Protein AF-A0A9I9CCS8-F1 (afdb_monomer)

Structure (mmCIF, N/CA/C/O backbone):
data_AF-A0A9I9CCS8-F1
#
_entry.id   AF-A0A9I9CCS8-F1
#
loop_
_atom_site.group_PDB
_atom_site.id
_atom_site.type_symbol
_atom_site.label_atom_id
_atom_site.label_alt_id
_atom_site.label_comp_id
_atom_site.label_asym_id
_atom_site.label_entity_id
_atom_site.label_seq_id
_atom_site.pdbx_PDB_ins_code
_atom_site.Cartn_x
_atom_site.Cartn_y
_atom_site.Cartn_z
_atom_site.occupancy
_atom_site.B_iso_or_equiv
_atom_site.auth_seq_id
_atom_site.auth_comp_id
_atom_site.auth_asym_id
_atom_site.auth_atom_id
_atom_site.pdbx_PDB_model_num
ATOM 1 N N . LEU A 1 1 ? -15.156 9.583 -78.814 1.00 42.66 1 LEU A N 1
ATOM 2 C CA . LEU A 1 1 ? -15.043 10.100 -80.196 1.00 42.66 1 LEU A CA 1
ATOM 3 C C . LEU A 1 1 ? -13.636 10.651 -80.389 1.00 42.66 1 LEU A C 1
ATOM 5 O O . LEU A 1 1 ? -13.349 11.692 -79.821 1.00 42.66 1 LEU A O 1
ATOM 9 N N . LEU A 1 2 ? -12.830 9.921 -81.175 1.00 45.78 2 LEU A N 1
ATOM 10 C CA . LEU A 1 2 ? -11.559 10.323 -81.812 1.00 45.78 2 LEU A CA 1
ATOM 11 C C . LEU A 1 2 ? -10.388 10.588 -80.841 1.00 45.78 2 LEU A C 1
ATOM 13 O O . LEU A 1 2 ? -10.307 11.652 -80.249 1.00 45.78 2 LEU A O 1
ATOM 17 N N . ASP A 1 3 ? -9.520 9.623 -80.513 1.00 44.22 3 ASP A N 1
ATOM 18 C CA . ASP A 1 3 ? -8.513 8.947 -81.365 1.00 44.22 3 ASP A CA 1
ATOM 19 C C . ASP A 1 3 ? -7.627 9.933 -82.140 1.00 44.22 3 ASP A C 1
ATOM 21 O O . ASP A 1 3 ? -8.169 10.594 -83.022 1.00 44.22 3 ASP A O 1
ATOM 25 N N . LYS A 1 4 ? -6.314 9.999 -81.814 1.00 51.91 4 LYS A N 1
ATOM 26 C CA . LYS A 1 4 ? -5.156 10.014 -82.750 1.00 51.91 4 LYS A CA 1
ATOM 27 C C . LYS A 1 4 ? -3.805 9.727 -82.043 1.00 51.91 4 LYS A C 1
ATOM 29 O O . LYS A 1 4 ? -3.133 10.644 -81.591 1.00 51.91 4 LYS A O 1
ATOM 34 N N . LYS A 1 5 ? -3.415 8.444 -82.073 1.00 57.31 5 LYS A N 1
ATOM 35 C CA . LYS A 1 5 ? -2.122 7.859 -82.530 1.00 57.31 5 LYS A CA 1
ATOM 36 C C . LYS A 1 5 ? -0.756 8.332 -81.947 1.00 57.31 5 LYS A C 1
ATOM 38 O O . LYS A 1 5 ? -0.427 9.511 -82.051 1.00 57.31 5 LYS A O 1
ATOM 43 N N . PRO A 1 6 ? 0.132 7.402 -81.519 1.00 50.53 6 PRO A N 1
ATOM 44 C CA . PRO A 1 6 ? 1.540 7.697 -81.239 1.00 50.53 6 PRO A CA 1
ATOM 45 C C . PRO A 1 6 ? 2.346 7.820 -82.548 1.00 50.53 6 PRO A C 1
ATOM 47 O O . PRO A 1 6 ? 2.216 6.994 -83.455 1.00 50.53 6 PRO A O 1
ATOM 50 N N . LYS A 1 7 ? 3.167 8.870 -82.660 1.00 56.44 7 LYS A N 1
ATOM 51 C CA . LYS A 1 7 ? 4.198 9.0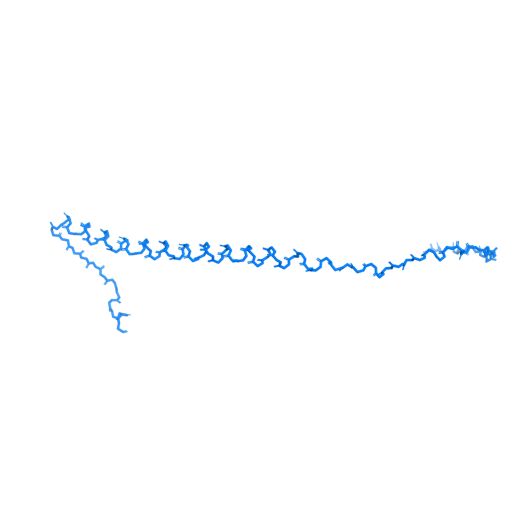18 -83.704 1.00 56.44 7 LYS A CA 1
ATOM 52 C C . LYS A 1 7 ? 5.453 8.314 -83.181 1.00 56.44 7 LYS A C 1
ATOM 54 O O . LYS A 1 7 ? 5.887 8.626 -82.084 1.00 56.44 7 LYS A O 1
ATOM 59 N N . GLY A 1 8 ? 5.882 7.232 -83.828 1.00 43.84 8 GLY A N 1
ATOM 60 C CA . GLY A 1 8 ? 7.000 7.292 -84.778 1.00 43.84 8 GLY A C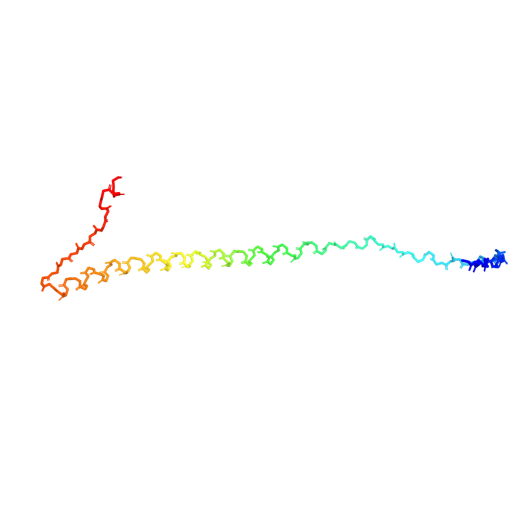A 1
ATOM 61 C C . GLY A 1 8 ? 8.305 7.223 -83.989 1.00 43.84 8 GLY A C 1
ATOM 62 O O . GLY A 1 8 ? 8.705 8.218 -83.410 1.00 43.84 8 GLY A O 1
ATOM 63 N N . PHE A 1 9 ? 8.795 6.013 -83.716 1.00 43.62 9 PHE A N 1
ATOM 64 C CA . PHE A 1 9 ? 9.957 5.440 -84.411 1.00 43.62 9 PHE A CA 1
ATOM 65 C C . PHE A 1 9 ? 11.166 6.370 -84.331 1.00 43.62 9 PHE A C 1
ATOM 67 O O . PHE A 1 9 ? 11.175 7.400 -84.995 1.00 43.62 9 PHE A O 1
ATOM 74 N N . LEU A 1 10 ? 12.151 5.985 -83.524 1.00 45.78 10 LEU A N 1
ATOM 75 C CA . LEU A 1 10 ? 13.510 5.680 -83.964 1.00 45.78 10 LEU A CA 1
ATOM 76 C C . LEU A 1 10 ? 14.229 5.068 -82.756 1.00 45.78 10 LEU A C 1
ATOM 78 O O . LEU A 1 10 ? 14.470 5.733 -81.755 1.00 45.78 10 LEU A O 1
ATOM 82 N N . ILE A 1 11 ? 14.463 3.761 -82.845 1.00 52.12 11 ILE A N 1
ATOM 83 C CA . ILE A 1 11 ? 15.597 3.129 -82.177 1.00 52.12 11 ILE A CA 1
ATOM 84 C C . ILE A 1 11 ? 16.803 3.747 -82.883 1.00 52.12 11 ILE A C 1
ATOM 86 O O . ILE A 1 11 ? 16.922 3.588 -84.099 1.00 52.12 11 ILE A O 1
ATOM 90 N N . ASP A 1 12 ? 17.586 4.533 -82.156 1.00 47.59 12 ASP A N 1
ATOM 91 C CA . ASP A 1 12 ? 18.905 4.974 -82.586 1.00 47.59 12 ASP A CA 1
ATOM 92 C C . ASP A 1 12 ? 19.865 4.645 -81.452 1.00 47.59 12 ASP A C 1
ATOM 94 O O . ASP A 1 12 ? 19.626 4.987 -80.289 1.00 47.59 12 ASP A O 1
ATOM 98 N N . ASP A 1 13 ? 20.863 3.866 -81.830 1.00 56.12 13 ASP A N 1
ATOM 99 C CA . ASP A 1 13 ? 21.864 3.258 -80.986 1.00 56.12 13 ASP A CA 1
ATOM 100 C C . ASP A 1 13 ? 22.693 4.346 -80.300 1.00 56.12 13 ASP A C 1
ATOM 102 O O . ASP A 1 13 ? 23.259 5.231 -80.941 1.00 56.12 13 ASP A O 1
ATOM 106 N N . SER A 1 14 ? 22.798 4.263 -78.981 1.00 51.59 14 SER A N 1
ATOM 107 C CA . SER A 1 14 ? 23.890 4.898 -78.255 1.00 51.59 14 SER A CA 1
ATOM 108 C C . SER A 1 14 ? 24.303 3.940 -77.158 1.00 51.59 14 SER A C 1
ATOM 110 O O . SER A 1 14 ? 23.802 3.987 -76.036 1.00 51.59 14 SER A O 1
ATOM 112 N N . ASP A 1 15 ? 25.192 3.035 -77.552 1.00 55.81 15 ASP A N 1
ATOM 113 C CA . ASP A 1 15 ? 26.130 2.357 -76.673 1.00 55.81 15 ASP A CA 1
ATOM 114 C C . ASP A 1 15 ? 26.811 3.391 -75.763 1.00 55.81 15 ASP A C 1
ATOM 116 O O . ASP A 1 15 ? 27.675 4.131 -76.224 1.00 55.81 15 ASP A O 1
ATOM 120 N N . ASP A 1 16 ? 26.375 3.487 -74.508 1.00 59.66 16 ASP A N 1
ATOM 121 C CA . ASP A 1 16 ? 27.238 3.744 -73.347 1.00 59.66 16 ASP A CA 1
ATOM 122 C C . ASP A 1 16 ? 26.387 3.637 -72.072 1.00 59.66 16 ASP A C 1
ATOM 124 O O . ASP A 1 16 ? 25.819 4.607 -71.572 1.00 59.66 16 ASP A O 1
ATOM 128 N N . ILE A 1 17 ? 26.237 2.414 -71.567 1.00 52.28 17 ILE A N 1
ATOM 129 C CA . ILE A 1 17 ? 25.994 2.201 -70.136 1.00 52.28 17 ILE A CA 1
ATOM 130 C C . ILE A 1 17 ? 27.241 1.485 -69.622 1.00 52.28 17 ILE A C 1
ATOM 132 O O . ILE A 1 17 ? 27.209 0.302 -69.291 1.00 52.28 17 ILE A O 1
ATOM 136 N N . ASP A 1 18 ? 28.365 2.199 -69.656 1.00 58.19 18 ASP A N 1
ATOM 137 C CA . ASP A 1 18 ? 29.465 1.968 -68.727 1.00 58.19 18 ASP A CA 1
ATOM 138 C C . ASP A 1 18 ? 29.185 2.817 -67.488 1.00 58.19 18 ASP A C 1
ATOM 140 O O . ASP A 1 18 ? 29.593 3.965 -67.379 1.00 58.19 18 ASP A O 1
ATOM 144 N N . ASP A 1 19 ? 28.340 2.268 -66.632 1.00 55.97 19 ASP A N 1
ATOM 145 C CA . ASP A 1 19 ? 28.428 2.463 -65.192 1.00 55.97 19 ASP A CA 1
ATOM 146 C C . ASP A 1 19 ? 27.745 1.228 -64.611 1.00 55.97 19 ASP A C 1
ATOM 148 O O . ASP A 1 19 ? 26.628 1.252 -64.088 1.00 55.97 19 ASP A O 1
ATOM 152 N N . SER A 1 20 ? 28.434 0.087 -64.728 1.00 56.53 20 SER A N 1
ATOM 153 C CA . SER A 1 20 ? 28.342 -0.911 -63.669 1.00 56.53 20 SER A CA 1
ATOM 154 C C . SER A 1 20 ? 29.038 -0.327 -62.437 1.00 56.53 20 SER A C 1
ATOM 156 O O . SER A 1 20 ? 30.081 -0.818 -62.007 1.00 56.53 20 SER A O 1
ATOM 158 N N . ASP A 1 21 ? 28.477 0.754 -61.901 1.00 55.09 21 ASP A N 1
ATOM 159 C CA . ASP A 1 21 ? 28.696 1.137 -60.522 1.00 55.09 21 ASP A CA 1
ATOM 160 C C . ASP A 1 21 ? 28.045 0.022 -59.717 1.00 55.09 21 ASP A C 1
ATOM 162 O O . ASP A 1 21 ? 26.828 -0.047 -59.552 1.00 55.09 21 ASP A O 1
ATOM 166 N N . ASP A 1 22 ? 28.888 -0.963 -59.425 1.00 60.53 22 ASP A N 1
ATOM 167 C CA . ASP A 1 22 ? 29.014 -1.705 -58.183 1.00 60.53 22 ASP A CA 1
ATOM 168 C C . ASP A 1 22 ? 28.037 -1.228 -57.097 1.00 60.53 22 ASP A C 1
ATOM 170 O O . ASP A 1 22 ? 28.414 -0.606 -56.105 1.00 60.53 22 ASP A O 1
ATOM 174 N N . ILE A 1 23 ? 26.743 -1.509 -57.277 1.00 58.12 23 ILE A N 1
ATOM 175 C CA . ILE A 1 23 ? 25.814 -1.532 -56.158 1.00 58.12 23 ILE A CA 1
ATOM 176 C C . ILE A 1 23 ? 26.101 -2.850 -55.451 1.00 58.12 23 ILE A C 1
ATOM 178 O O . ILE A 1 23 ? 25.392 -3.847 -55.608 1.00 58.12 23 ILE A O 1
ATOM 182 N N . ASP A 1 24 ? 27.190 -2.836 -54.689 1.00 61.00 24 ASP A N 1
ATOM 183 C CA . ASP A 1 24 ? 27.400 -3.722 -53.562 1.00 61.00 24 ASP A CA 1
ATOM 184 C C . ASP A 1 24 ? 26.326 -3.397 -52.508 1.00 61.00 24 ASP A C 1
ATOM 186 O O . ASP A 1 24 ? 26.573 -2.758 -51.489 1.00 61.00 24 ASP A O 1
ATOM 190 N N . ASP A 1 25 ? 25.086 -3.817 -52.783 1.00 59.50 25 ASP A N 1
ATOM 191 C CA . ASP A 1 25 ? 23.980 -3.834 -51.815 1.00 59.50 25 ASP A CA 1
ATOM 192 C C . ASP A 1 25 ? 24.124 -5.017 -50.840 1.00 59.50 25 ASP A C 1
ATOM 194 O O . ASP A 1 25 ? 23.151 -5.488 -50.256 1.00 59.50 25 ASP A O 1
ATOM 198 N N . SER A 1 26 ? 25.339 -5.561 -50.693 1.00 60.19 26 SER A N 1
ATOM 199 C CA . SER A 1 26 ? 25.673 -6.509 -49.631 1.00 60.19 26 SER A CA 1
ATOM 200 C C . SER A 1 26 ? 26.348 -5.830 -48.442 1.00 60.19 26 SER A C 1
ATOM 202 O O . SER A 1 26 ? 26.954 -6.492 -47.600 1.00 60.19 26 SER A O 1
ATOM 204 N N . GLY A 1 27 ? 26.174 -4.508 -48.330 1.00 54.69 27 GLY A N 1
ATOM 205 C CA . GLY A 1 27 ? 26.319 -3.782 -47.079 1.00 54.69 27 GLY A CA 1
ATOM 206 C C . GLY A 1 27 ? 25.277 -4.267 -46.082 1.00 54.69 27 GLY A C 1
ATOM 207 O O . GLY A 1 27 ? 24.225 -3.658 -45.946 1.00 54.69 27 GLY A O 1
ATOM 208 N N . ASP A 1 28 ? 25.594 -5.398 -45.461 1.00 61.53 28 ASP A N 1
ATOM 209 C CA . ASP A 1 28 ? 25.155 -5.921 -44.175 1.00 61.53 28 ASP A CA 1
ATOM 210 C C . ASP A 1 28 ? 24.470 -4.835 -43.329 1.00 61.53 28 ASP A C 1
ATOM 212 O O . ASP A 1 28 ? 25.095 -4.162 -42.508 1.00 61.53 28 ASP A O 1
ATOM 216 N N . ILE A 1 29 ? 23.170 -4.618 -43.564 1.00 59.75 29 ILE A N 1
ATOM 217 C CA . ILE A 1 29 ? 22.309 -3.897 -42.628 1.00 59.75 29 ILE A CA 1
ATOM 218 C C . ILE A 1 29 ? 22.043 -4.889 -41.501 1.00 59.75 29 ILE A C 1
ATOM 220 O O . ILE A 1 29 ? 20.938 -5.404 -41.335 1.00 59.75 29 ILE A O 1
ATOM 224 N N . ASP A 1 30 ? 23.091 -5.181 -40.740 1.00 59.94 30 ASP A N 1
ATOM 225 C CA . ASP A 1 30 ? 22.985 -5.758 -39.413 1.00 59.94 30 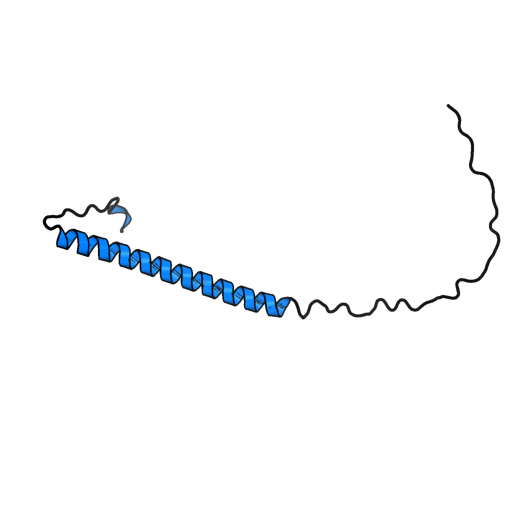ASP A CA 1
ATOM 226 C C . ASP A 1 30 ? 22.737 -4.633 -38.399 1.00 59.94 30 ASP A C 1
ATOM 228 O O . ASP A 1 30 ? 23.436 -4.461 -37.407 1.00 59.94 30 ASP A O 1
ATOM 232 N N . ASP A 1 31 ? 21.703 -3.830 -38.662 1.00 58.97 31 ASP A N 1
ATOM 233 C CA . ASP A 1 31 ? 21.135 -2.905 -37.674 1.00 58.97 31 ASP A CA 1
ATOM 234 C C . ASP A 1 31 ? 20.172 -3.653 -36.724 1.00 58.97 31 ASP A C 1
ATOM 236 O O . ASP A 1 31 ? 19.358 -3.040 -36.029 1.00 58.97 31 ASP A O 1
ATOM 240 N N . SER A 1 32 ? 20.223 -4.993 -36.706 1.00 58.12 32 SER A N 1
ATOM 241 C CA . SER A 1 32 ? 19.361 -5.829 -35.867 1.00 58.12 32 SER A CA 1
ATOM 242 C C . SER A 1 32 ? 19.924 -6.066 -34.462 1.00 58.12 32 SER A C 1
ATOM 244 O O . SER A 1 32 ? 19.150 -6.295 -33.536 1.00 58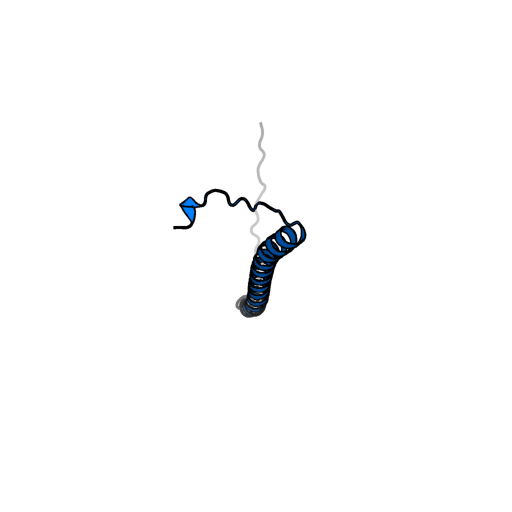.12 32 SER A O 1
ATOM 246 N N . ASP A 1 33 ? 21.236 -5.898 -34.271 1.00 55.12 33 ASP A N 1
ATOM 247 C CA . ASP A 1 33 ? 21.931 -6.253 -33.025 1.00 55.12 33 ASP A CA 1
ATOM 248 C C . ASP A 1 33 ? 21.932 -5.156 -31.933 1.00 55.12 33 ASP A C 1
ATOM 250 O O . ASP A 1 33 ? 22.267 -5.438 -30.779 1.00 55.12 33 ASP A O 1
ATOM 254 N N . ASP A 1 34 ? 21.530 -3.912 -32.235 1.00 58.44 34 ASP A N 1
ATOM 255 C CA . ASP A 1 34 ? 21.501 -2.811 -31.244 1.00 58.44 34 ASP A CA 1
ATOM 256 C C . ASP A 1 34 ? 20.088 -2.478 -30.717 1.00 58.44 34 ASP A C 1
ATOM 258 O O . ASP A 1 34 ? 19.953 -1.703 -29.769 1.00 58.44 34 ASP A O 1
ATOM 262 N N . ILE A 1 35 ? 19.028 -3.083 -31.272 1.00 59.41 35 ILE A N 1
ATOM 263 C CA . ILE A 1 35 ? 17.635 -2.841 -30.838 1.00 59.41 35 ILE A CA 1
ATOM 264 C C . ILE A 1 35 ? 17.235 -3.764 -29.671 1.00 59.41 35 ILE A C 1
ATOM 266 O O . ILE A 1 35 ? 16.487 -3.350 -28.782 1.00 59.41 35 ILE A O 1
ATOM 270 N N . ASP A 1 36 ? 17.763 -4.989 -29.622 1.00 59.47 36 ASP A N 1
ATOM 271 C CA . ASP A 1 36 ? 17.365 -5.987 -28.618 1.00 59.47 36 ASP A CA 1
ATOM 272 C C . ASP A 1 36 ? 17.895 -5.665 -27.204 1.00 59.47 36 ASP A C 1
ATOM 274 O O . ASP A 1 36 ? 17.223 -5.923 -26.204 1.00 59.47 36 ASP A O 1
ATOM 278 N N . ARG A 1 37 ? 19.063 -5.016 -27.091 1.00 60.28 37 ARG A N 1
ATOM 279 C CA . ARG A 1 37 ? 19.707 -4.737 -25.791 1.00 60.28 37 ARG A CA 1
ATOM 280 C C . ARG A 1 37 ? 19.012 -3.642 -24.970 1.00 60.28 37 ARG A C 1
ATOM 282 O O . ARG A 1 37 ? 18.949 -3.740 -23.739 1.00 60.28 37 ARG A O 1
ATOM 289 N N . ASP A 1 38 ? 18.496 -2.608 -25.630 1.00 64.31 38 ASP A N 1
ATOM 290 C CA . ASP A 1 38 ? 17.749 -1.539 -24.956 1.00 64.31 38 ASP A CA 1
ATOM 291 C C . ASP A 1 38 ? 16.328 -1.996 -24.611 1.00 64.31 38 ASP A C 1
ATOM 293 O O . ASP A 1 38 ? 15.829 -1.685 -23.527 1.00 64.31 38 ASP A O 1
ATOM 297 N N . LEU A 1 39 ? 15.710 -2.823 -25.464 1.00 71.38 39 LEU A N 1
ATOM 298 C CA . LEU A 1 39 ? 14.377 -3.368 -25.215 1.00 71.38 39 LEU A CA 1
ATOM 299 C C . LEU A 1 39 ? 14.345 -4.285 -23.983 1.00 71.38 39 LEU A C 1
ATOM 301 O O . LEU A 1 39 ? 13.432 -4.166 -23.163 1.00 71.38 39 LEU A O 1
ATOM 305 N N . ASP A 1 40 ? 15.347 -5.152 -23.814 1.00 77.88 40 ASP A N 1
ATOM 306 C CA . ASP A 1 40 ? 15.46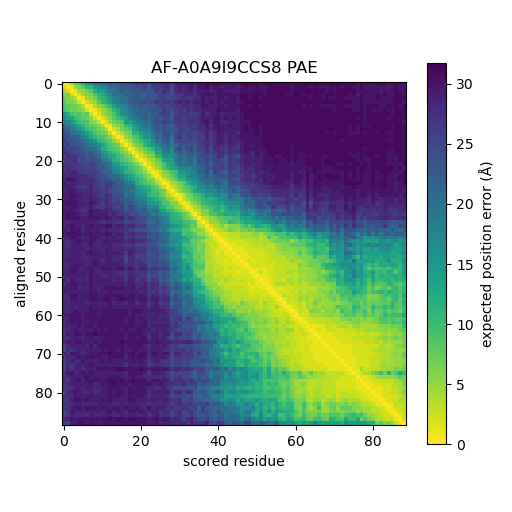6 -6.014 -22.632 1.00 77.88 40 ASP A CA 1
ATOM 307 C C . ASP A 1 40 ? 15.602 -5.188 -21.340 1.00 77.88 40 ASP A C 1
ATOM 309 O O . ASP A 1 40 ? 14.936 -5.463 -20.339 1.00 77.88 40 ASP A O 1
ATOM 313 N N . THR A 1 41 ? 16.391 -4.111 -21.373 1.00 78.38 41 THR A N 1
ATOM 314 C CA . THR A 1 41 ? 16.610 -3.229 -20.214 1.00 78.38 41 THR A CA 1
ATOM 315 C C . THR A 1 41 ? 15.358 -2.409 -19.867 1.00 78.38 41 THR A C 1
ATOM 317 O O . THR A 1 41 ? 14.989 -2.278 -18.694 1.00 78.38 41 THR A O 1
ATOM 320 N N . GLU A 1 42 ? 14.660 -1.870 -20.871 1.00 83.69 42 GLU A N 1
ATOM 321 C CA . GLU A 1 42 ? 13.379 -1.177 -20.684 1.00 83.69 42 GLU A CA 1
ATOM 322 C C . GLU A 1 42 ? 12.299 -2.119 -20.132 1.00 83.69 42 GLU A C 1
ATOM 324 O O . GLU A 1 42 ? 11.517 -1.737 -19.251 1.00 83.69 42 GLU A O 1
ATOM 329 N N . LEU A 1 43 ? 12.280 -3.369 -20.601 1.00 84.81 43 LEU A N 1
ATOM 330 C CA . LEU A 1 43 ? 11.354 -4.397 -20.142 1.00 84.81 43 LEU A CA 1
ATOM 331 C C . LEU A 1 43 ? 11.638 -4.826 -18.694 1.00 84.81 43 LEU A C 1
ATOM 333 O O . LEU A 1 43 ? 10.695 -5.013 -17.913 1.00 84.81 43 LEU A O 1
ATOM 337 N N . GLU A 1 44 ? 12.908 -4.932 -18.299 1.00 85.81 44 GLU A N 1
ATOM 338 C CA . GLU A 1 44 ? 13.314 -5.167 -16.910 1.00 85.81 44 GLU A CA 1
ATOM 339 C C . GLU A 1 44 ? 12.864 -4.025 -15.987 1.00 85.81 44 GLU A C 1
ATOM 341 O O . GLU A 1 44 ? 12.265 -4.275 -14.933 1.00 85.81 44 GLU A O 1
ATOM 346 N N . LEU A 1 45 ? 13.064 -2.768 -16.399 1.00 86.19 45 LEU A N 1
ATOM 347 C CA . LEU A 1 45 ? 12.624 -1.592 -15.642 1.00 86.19 45 LEU A CA 1
ATOM 348 C C . LEU A 1 45 ? 11.099 -1.579 -15.489 1.00 86.19 45 LEU A C 1
ATOM 350 O O . LEU A 1 45 ? 10.584 -1.421 -14.377 1.00 86.19 45 LEU A O 1
ATOM 354 N N . LEU A 1 46 ? 10.361 -1.806 -16.579 1.00 87.94 46 LEU A N 1
ATOM 355 C CA . LEU A 1 46 ? 8.901 -1.884 -16.555 1.00 87.94 46 LEU A CA 1
ATOM 356 C C . LEU A 1 46 ? 8.414 -3.017 -15.642 1.00 87.94 46 LEU A C 1
ATOM 358 O O . LEU A 1 46 ? 7.448 -2.849 -14.893 1.00 87.94 46 LEU A O 1
ATOM 362 N N . THR A 1 47 ? 9.100 -4.160 -15.651 1.00 90.12 47 THR A N 1
ATOM 363 C CA . THR A 1 47 ? 8.804 -5.298 -14.772 1.00 90.12 47 THR A CA 1
ATOM 364 C C . THR A 1 47 ? 9.033 -4.946 -13.304 1.00 90.12 47 THR A C 1
ATOM 366 O O . THR A 1 47 ? 8.178 -5.240 -12.466 1.00 90.12 47 THR A O 1
ATOM 369 N N . MET A 1 48 ? 10.126 -4.251 -12.985 1.00 88.69 48 MET A N 1
ATOM 370 C CA . MET A 1 48 ? 10.405 -3.766 -11.634 1.00 88.69 48 MET A CA 1
ATOM 371 C C . MET A 1 48 ? 9.372 -2.727 -11.177 1.00 88.69 48 MET A C 1
ATOM 373 O O . MET A 1 48 ? 8.894 -2.796 -10.047 1.00 88.69 48 MET A O 1
ATOM 377 N N . MET A 1 49 ? 8.962 -1.807 -12.054 1.00 91.19 49 MET A N 1
ATOM 378 C CA . MET A 1 49 ? 7.924 -0.817 -11.753 1.00 91.19 49 MET A CA 1
ATOM 379 C C . MET A 1 49 ? 6.556 -1.473 -11.531 1.00 91.19 49 MET A C 1
ATOM 381 O O . MET A 1 49 ? 5.825 -1.100 -10.611 1.00 91.19 49 MET A O 1
ATOM 385 N N . ASN A 1 50 ? 6.224 -2.501 -12.311 1.00 88.50 50 ASN A N 1
ATOM 386 C CA . ASN A 1 50 ? 5.024 -3.309 -12.109 1.00 88.50 50 ASN A CA 1
ATOM 387 C C . ASN A 1 50 ? 5.076 -4.099 -10.794 1.00 88.50 50 ASN A C 1
ATOM 389 O O . ASN A 1 50 ? 4.060 -4.201 -10.106 1.00 88.50 50 ASN A O 1
ATOM 393 N N . ALA A 1 51 ? 6.236 -4.647 -10.424 1.00 87.62 51 ALA A N 1
ATOM 394 C CA . ALA A 1 51 ? 6.435 -5.316 -9.140 1.00 87.62 51 ALA A CA 1
ATOM 395 C C . ALA A 1 51 ? 6.288 -4.336 -7.967 1.00 87.62 51 ALA A C 1
ATOM 397 O O . ALA A 1 51 ? 5.546 -4.626 -7.033 1.00 87.62 51 ALA A O 1
ATOM 398 N N . LEU A 1 52 ? 6.901 -3.152 -8.057 1.00 88.25 52 LEU A N 1
ATOM 399 C CA . LEU A 1 52 ? 6.778 -2.084 -7.065 1.00 88.25 52 LEU A CA 1
ATOM 400 C C . LEU A 1 52 ? 5.327 -1.616 -6.912 1.00 88.25 52 LEU A C 1
ATOM 402 O O . LEU A 1 52 ? 4.827 -1.492 -5.801 1.00 88.25 52 LEU A O 1
ATOM 406 N N . THR A 1 53 ? 4.625 -1.405 -8.027 1.00 87.81 53 THR A N 1
ATOM 407 C CA . THR A 1 53 ? 3.209 -1.010 -8.023 1.00 87.81 53 THR A CA 1
ATOM 408 C C . THR A 1 53 ? 2.343 -2.078 -7.359 1.00 87.81 53 THR A C 1
ATOM 410 O O . THR A 1 53 ? 1.465 -1.754 -6.563 1.00 87.81 53 THR A O 1
ATOM 413 N N . LYS A 1 54 ? 2.599 -3.362 -7.642 1.00 87.88 54 LYS A N 1
ATOM 414 C CA . LYS A 1 54 ? 1.909 -4.477 -6.980 1.00 87.88 54 LYS A CA 1
ATOM 415 C C . LYS A 1 54 ? 2.211 -4.532 -5.484 1.00 87.88 54 LYS A C 1
ATOM 417 O O . LYS A 1 54 ? 1.290 -4.761 -4.707 1.00 87.88 54 LYS A O 1
ATOM 422 N N . ASP A 1 55 ? 3.461 -4.316 -5.084 1.00 84.00 55 ASP A N 1
ATOM 423 C CA . ASP A 1 55 ? 3.861 -4.312 -3.675 1.00 84.00 55 ASP A CA 1
ATOM 424 C C . ASP A 1 55 ? 3.201 -3.158 -2.911 1.00 84.00 55 ASP A C 1
ATOM 426 O O . ASP A 1 55 ? 2.542 -3.397 -1.902 1.00 84.00 55 ASP A O 1
ATOM 430 N N . MET A 1 56 ? 3.232 -1.942 -3.466 1.00 87.25 56 MET A N 1
ATOM 431 C CA . MET A 1 56 ? 2.526 -0.780 -2.917 1.00 87.25 56 MET A CA 1
ATOM 432 C C . MET A 1 56 ? 1.015 -1.011 -2.831 1.00 87.25 56 MET A C 1
ATOM 434 O O . MET A 1 56 ? 0.394 -0.650 -1.837 1.00 87.25 56 MET A O 1
ATOM 438 N N . MET A 1 57 ? 0.405 -1.638 -3.840 1.00 88.31 57 MET A N 1
ATOM 439 C CA . MET A 1 57 ? -1.023 -1.965 -3.819 1.00 88.31 57 MET A CA 1
ATOM 440 C C . MET A 1 57 ? -1.359 -2.963 -2.697 1.00 88.31 57 MET A C 1
ATOM 442 O O . MET A 1 57 ? -2.316 -2.750 -1.955 1.00 88.31 57 MET A O 1
ATOM 446 N N . LEU A 1 58 ? -0.528 -3.996 -2.498 1.00 82.69 58 LEU A N 1
ATOM 447 C CA . LEU A 1 58 ? -0.650 -4.930 -1.370 1.00 82.69 58 LEU A CA 1
ATOM 448 C C . LEU A 1 58 ? -0.379 -4.263 -0.013 1.00 82.69 58 LEU A C 1
ATOM 450 O O . LEU A 1 58 ? -0.911 -4.701 1.009 1.00 82.69 58 LEU A O 1
ATOM 454 N N . GLU A 1 59 ? 0.490 -3.257 0.038 1.00 84.62 59 GLU A N 1
ATOM 455 C CA . GLU A 1 59 ? 0.753 -2.471 1.244 1.00 84.62 59 GLU A CA 1
ATOM 456 C C . GLU A 1 59 ? -0.461 -1.606 1.603 1.00 84.62 59 GLU A C 1
ATOM 458 O O . GLU A 1 59 ? -0.915 -1.630 2.746 1.00 84.62 59 GLU A O 1
ATOM 463 N N . ILE A 1 60 ? -1.054 -0.925 0.615 1.00 82.81 60 ILE A N 1
ATOM 464 C CA . ILE A 1 60 ? -2.267 -0.111 0.775 1.00 82.81 60 ILE A CA 1
ATOM 465 C C . ILE A 1 60 ? -3.435 -0.967 1.270 1.00 82.81 60 ILE A C 1
ATOM 467 O O . ILE A 1 60 ? -4.103 -0.563 2.221 1.00 82.81 60 ILE A O 1
ATOM 471 N N . ASP A 1 61 ? -3.653 -2.156 0.703 1.00 84.00 61 ASP A N 1
ATOM 472 C CA . ASP A 1 61 ? -4.708 -3.071 1.163 1.00 84.00 61 ASP A CA 1
ATOM 473 C C . ASP A 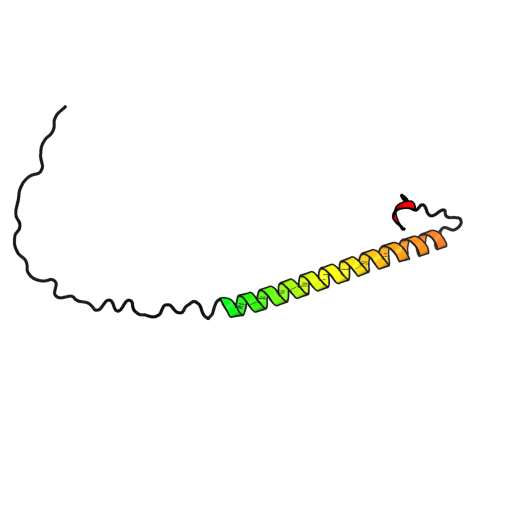1 61 ? -4.498 -3.492 2.629 1.00 84.00 61 ASP A C 1
ATOM 475 O O . ASP A 1 61 ? -5.436 -3.492 3.435 1.00 84.00 61 ASP A O 1
ATOM 479 N N . ARG A 1 62 ? -3.250 -3.790 3.019 1.00 81.94 62 ARG A N 1
ATOM 480 C CA . ARG A 1 62 ? -2.896 -4.143 4.405 1.00 81.94 62 ARG A CA 1
ATOM 481 C C . ARG A 1 62 ? -3.094 -2.975 5.371 1.00 81.94 62 ARG A C 1
ATOM 483 O O . ARG A 1 62 ? -3.627 -3.168 6.471 1.00 81.94 62 ARG A O 1
ATOM 490 N N . PHE A 1 63 ? -2.711 -1.764 4.971 1.00 85.56 63 PHE A N 1
ATOM 491 C CA . PHE A 1 63 ? -2.950 -0.559 5.760 1.00 85.56 63 PHE A CA 1
ATOM 492 C C . PHE A 1 63 ? -4.435 -0.244 5.872 1.00 85.56 63 PHE A C 1
ATOM 494 O O . PHE A 1 63 ? -4.894 0.077 6.963 1.00 85.56 63 PHE A O 1
ATOM 501 N N . TYR A 1 64 ? -5.201 -0.380 4.792 1.00 87.38 64 TYR A N 1
ATOM 502 C CA . TYR A 1 64 ? -6.634 -0.109 4.780 1.00 87.38 64 TYR A CA 1
ATOM 503 C C . TYR A 1 64 ? -7.381 -0.984 5.791 1.00 87.38 64 TYR A C 1
ATOM 505 O O . TYR A 1 64 ? -8.125 -0.461 6.621 1.00 87.38 64 TYR A O 1
ATOM 513 N N . ILE A 1 65 ? -7.109 -2.294 5.801 1.00 88.69 65 ILE A N 1
ATOM 514 C CA . ILE A 1 65 ? -7.694 -3.227 6.776 1.00 88.69 65 ILE A CA 1
ATOM 515 C C . ILE A 1 65 ? -7.298 -2.830 8.206 1.00 88.69 65 ILE A C 1
ATOM 517 O O . ILE A 1 65 ? -8.148 -2.738 9.092 1.00 88.69 65 ILE A O 1
ATOM 521 N N . THR A 1 66 ? -6.016 -2.544 8.437 1.00 92.06 66 THR A N 1
ATOM 522 C CA . THR A 1 66 ? -5.502 -2.192 9.771 1.00 92.06 66 THR A CA 1
ATOM 523 C C . THR A 1 66 ? -6.110 -0.888 10.296 1.00 92.06 66 THR A C 1
ATOM 525 O O . THR A 1 66 ? -6.556 -0.819 11.442 1.00 92.06 66 THR A O 1
ATOM 528 N N . LEU A 1 67 ? -6.174 0.140 9.449 1.00 91.19 67 LEU A N 1
ATOM 529 C CA . LEU A 1 67 ? -6.742 1.443 9.784 1.00 91.19 67 LEU A CA 1
ATOM 530 C C . LEU A 1 67 ? -8.240 1.347 10.069 1.00 91.19 67 LEU A C 1
ATOM 532 O O . LEU A 1 67 ? -8.713 2.006 10.993 1.00 91.19 67 LEU A O 1
ATOM 5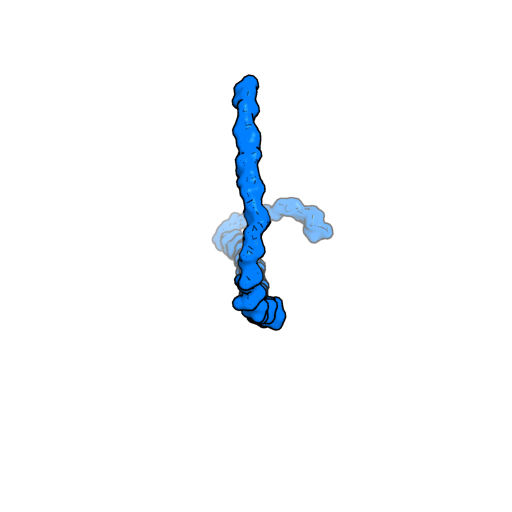36 N N . GLN A 1 68 ? -8.984 0.507 9.340 1.00 90.88 68 GLN A N 1
ATOM 537 C CA . GLN A 1 68 ? -10.397 0.267 9.635 1.00 90.88 68 GLN A CA 1
ATOM 538 C C . GLN A 1 68 ? -10.603 -0.303 11.046 1.00 90.88 68 GLN A C 1
ATOM 540 O O . GLN A 1 68 ? -11.503 0.150 11.757 1.00 90.88 68 GLN A O 1
ATOM 545 N N . PHE A 1 69 ? -9.757 -1.238 11.488 1.00 92.50 69 PHE A N 1
ATOM 546 C CA . PHE A 1 69 ? -9.839 -1.798 12.840 1.00 92.50 69 PHE A CA 1
ATOM 547 C C . PHE A 1 69 ? -9.418 -0.810 13.929 1.00 92.50 69 PHE A C 1
ATOM 549 O O . PHE A 1 69 ? -10.111 -0.695 14.941 1.00 92.50 69 PHE A O 1
ATOM 556 N N . GLU A 1 70 ? -8.317 -0.080 13.740 1.00 95.88 70 GLU A N 1
ATOM 557 C CA . GLU A 1 70 ? -7.885 0.939 14.708 1.00 95.88 70 GLU A CA 1
ATOM 558 C C . GLU A 1 70 ? -8.914 2.073 14.825 1.00 95.88 70 GLU A C 1
ATOM 560 O O . GLU A 1 70 ? -9.232 2.506 15.934 1.00 95.88 70 GLU A O 1
ATOM 565 N N . LEU A 1 71 ? -9.530 2.488 13.714 1.00 94.00 71 LEU A N 1
ATOM 566 C CA . LEU A 1 71 ? -10.625 3.456 13.734 1.00 94.00 71 LEU A CA 1
ATOM 567 C C . LEU A 1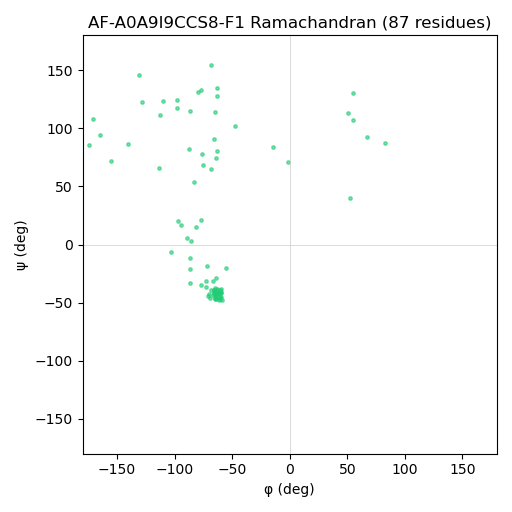 71 ? -11.853 2.908 14.475 1.00 94.00 71 LEU A C 1
ATOM 569 O O . LEU A 1 71 ? -12.400 3.591 15.340 1.00 94.00 71 LEU A O 1
ATOM 573 N N . ALA A 1 72 ? -12.272 1.670 14.191 1.00 93.81 72 ALA A N 1
ATOM 574 C CA . ALA A 1 72 ? -13.398 1.034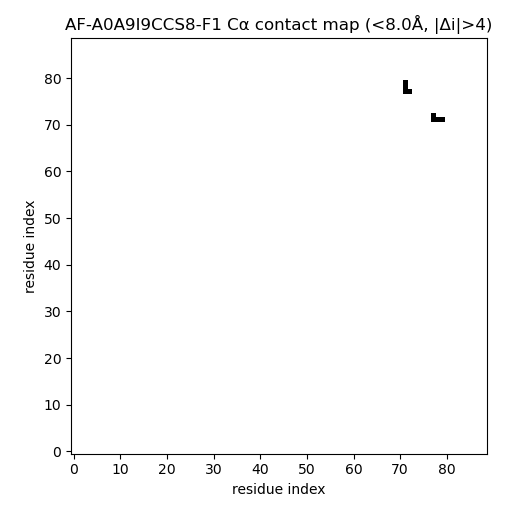 14.881 1.00 93.81 72 ALA A CA 1
ATOM 575 C C . ALA A 1 72 ? -13.155 0.911 16.396 1.00 93.81 72 ALA A C 1
ATOM 577 O O . ALA A 1 72 ? -14.060 1.136 17.200 1.00 93.81 72 ALA A O 1
ATOM 578 N N . LYS A 1 73 ? -11.914 0.608 16.792 1.00 94.69 73 LYS A N 1
ATOM 579 C CA . LYS A 1 73 ? -11.471 0.540 18.188 1.00 94.69 73 LYS A CA 1
ATOM 580 C C . LYS A 1 73 ? -11.502 1.908 18.870 1.00 94.69 73 LYS A C 1
ATOM 582 O O . LYS A 1 73 ? -11.978 1.999 20.000 1.00 94.69 73 LYS A O 1
ATOM 587 N N . ALA A 1 74 ? -11.045 2.963 18.193 1.00 96.00 74 ALA A N 1
ATOM 588 C CA . ALA A 1 74 ? -11.110 4.335 18.701 1.00 96.00 74 ALA A CA 1
ATOM 589 C C . ALA A 1 74 ? -12.558 4.832 18.874 1.00 96.00 74 ALA A C 1
ATOM 591 O O . ALA A 1 74 ? -12.836 5.634 19.761 1.00 96.00 74 ALA A O 1
ATOM 592 N N . MET A 1 75 ? -13.483 4.320 18.060 1.00 94.56 75 MET A N 1
ATOM 593 C CA . MET A 1 75 ? -14.900 4.700 18.042 1.00 94.56 75 MET A CA 1
ATOM 594 C C . MET A 1 75 ? -15.795 3.782 18.900 1.00 94.56 75 MET A C 1
ATOM 596 O O . MET A 1 75 ? -17.010 3.760 18.710 1.00 94.56 75 MET A O 1
ATOM 600 N N . SER A 1 76 ? -15.227 2.993 19.820 1.00 92.81 76 SER A N 1
ATOM 601 C CA . SER A 1 76 ? -15.977 1.994 20.596 1.00 92.81 76 SER A CA 1
ATOM 602 C C . SER A 1 76 ? -17.064 2.621 21.496 1.00 92.81 76 SER A C 1
ATOM 604 O O . SER A 1 76 ? -16.770 3.581 22.216 1.00 92.81 76 SER A O 1
ATOM 606 N N . PRO A 1 77 ? -18.299 2.065 21.519 1.00 92.12 77 PRO A N 1
ATOM 607 C CA . PRO A 1 77 ? -18.707 0.808 20.875 1.00 92.12 77 PRO A CA 1
ATOM 608 C C . PRO A 1 77 ? -18.993 0.938 19.364 1.00 92.12 77 PRO A C 1
ATOM 610 O O . PRO A 1 77 ? -19.761 1.797 18.940 1.00 92.12 77 PRO A O 1
ATOM 613 N N . CYS A 1 78 ? -18.426 0.029 18.558 1.00 94.81 78 CYS A N 1
ATOM 614 C CA . CYS A 1 78 ? -18.545 -0.014 17.093 1.00 94.81 78 CYS A CA 1
ATOM 615 C C . CYS A 1 78 ? -18.930 -1.427 16.607 1.00 94.81 78 CYS A C 1
ATOM 617 O O . CYS A 1 78 ? -18.518 -2.424 17.201 1.00 94.81 78 CYS A O 1
ATOM 619 N N . ILE A 1 79 ? -19.714 -1.519 15.526 1.00 92.94 79 ILE A N 1
ATOM 620 C CA . ILE A 1 79 ? -20.091 -2.778 14.865 1.00 92.94 79 ILE A CA 1
ATOM 621 C C . ILE A 1 79 ? -19.385 -2.838 13.510 1.00 92.94 79 ILE A C 1
ATOM 623 O O . ILE A 1 79 ? -19.571 -1.954 12.676 1.00 92.94 79 ILE A O 1
ATOM 627 N N . ILE A 1 80 ? -18.611 -3.898 13.279 1.00 92.00 80 ILE A N 1
ATOM 628 C CA . ILE A 1 80 ? -17.905 -4.140 12.015 1.00 92.00 80 ILE A CA 1
ATOM 629 C C . ILE A 1 80 ? -18.739 -5.115 11.177 1.00 92.00 80 ILE A C 1
ATOM 631 O O . ILE A 1 80 ? -18.969 -6.250 11.594 1.00 92.00 80 ILE A O 1
ATOM 635 N N . TRP A 1 81 ? -19.212 -4.678 10.007 1.00 91.75 81 TRP A N 1
ATOM 636 C CA . TRP A 1 81 ? -19.987 -5.514 9.085 1.00 91.75 81 TRP A CA 1
ATOM 637 C C . TRP A 1 81 ? -19.095 -6.087 7.982 1.00 91.75 81 TRP A C 1
ATOM 639 O O . TRP A 1 81 ? -18.447 -5.336 7.257 1.00 91.75 81 TRP A O 1
ATOM 649 N N . ILE A 1 82 ? -19.096 -7.415 7.841 1.00 90.81 82 ILE A N 1
ATOM 650 C CA . ILE A 1 82 ? -18.378 -8.130 6.781 1.00 90.81 82 ILE A CA 1
ATOM 651 C C . ILE A 1 82 ? -19.425 -8.759 5.846 1.00 90.81 82 ILE A C 1
ATOM 653 O O . ILE A 1 82 ? -20.147 -9.664 6.274 1.00 90.81 82 ILE A O 1
ATOM 657 N N . PRO A 1 83 ? -19.567 -8.293 4.592 1.00 89.56 83 PRO A N 1
ATOM 658 C CA . PRO A 1 83 ? -20.488 -8.896 3.634 1.00 89.56 83 PRO A CA 1
ATOM 659 C C . PRO A 1 83 ? -20.023 -10.292 3.204 1.00 89.56 83 PRO A C 1
ATOM 661 O O . PRO A 1 83 ? -18.833 -10.586 3.191 1.00 89.56 83 PRO A O 1
ATOM 664 N N . ASN A 1 84 ? -20.967 -11.134 2.775 1.00 90.56 84 ASN A N 1
ATOM 665 C CA . ASN A 1 84 ? -20.693 -12.397 2.072 1.00 90.56 84 ASN A CA 1
ATOM 666 C C . ASN A 1 84 ? -19.697 -13.345 2.767 1.00 90.56 84 ASN A C 1
ATOM 668 O O . ASN A 1 84 ? -18.902 -14.012 2.108 1.00 90.56 84 ASN A O 1
ATOM 672 N N . ILE A 1 85 ? -19.786 -13.461 4.095 1.00 89.88 85 ILE A N 1
ATOM 673 C CA . ILE A 1 85 ? -18.897 -14.308 4.914 1.00 89.88 85 ILE A CA 1
ATOM 674 C C . ILE A 1 85 ? -18.841 -15.785 4.485 1.00 89.88 85 ILE A C 1
ATOM 676 O O . ILE A 1 85 ? -17.901 -16.492 4.822 1.00 89.88 85 ILE A O 1
ATOM 680 N N . HIS A 1 86 ? -19.845 -16.261 3.751 1.00 90.31 86 HIS A N 1
ATOM 681 C CA . HIS A 1 86 ? -19.942 -17.639 3.273 1.00 90.31 86 HIS A CA 1
ATOM 682 C C . HIS A 1 86 ? -18.944 -17.967 2.151 1.00 90.31 86 HIS A C 1
ATOM 684 O O . HIS A 1 86 ? -18.659 -19.137 1.941 1.00 90.31 86 HIS A O 1
ATOM 690 N N . ASN A 1 87 ? -18.388 -16.959 1.470 1.00 91.69 87 ASN A N 1
ATOM 691 C CA . ASN A 1 87 ? -17.385 -17.137 0.412 1.00 91.69 87 ASN A CA 1
ATOM 692 C C . ASN A 1 87 ? -15.944 -17.234 0.952 1.00 91.69 87 ASN A C 1
ATOM 694 O O . ASN A 1 87 ? -15.002 -17.266 0.168 1.00 91.69 87 ASN A O 1
ATOM 698 N N . LEU A 1 88 ? -15.764 -17.213 2.278 1.00 82.00 88 LEU A N 1
ATOM 699 C CA . LEU A 1 88 ? -14.458 -17.291 2.946 1.00 82.00 88 LEU A CA 1
ATOM 700 C C . LEU A 1 88 ? -14.009 -18.740 3.234 1.00 82.00 88 LEU A C 1
ATOM 702 O O . LEU A 1 88 ? -12.992 -18.924 3.902 1.00 82.00 88 LEU A O 1
ATOM 706 N N . TYR A 1 89 ? -14.763 -19.739 2.761 1.00 73.44 89 TYR A N 1
ATOM 707 C CA . TYR A 1 89 ? -14.495 -21.173 2.923 1.00 73.44 89 TYR A CA 1
ATOM 708 C C . TYR A 1 89 ? -14.161 -21.847 1.595 1.00 73.44 89 TYR A C 1
ATOM 710 O O . TYR A 1 89 ? -14.808 -21.498 0.582 1.00 73.44 89 TYR A O 1
#

Organism: Cucumis melo (NCBI:txid3656)

Mean predicted aligned error: 19.12 Å

Solvent-accessible surface area (backbone atoms only — not comparable to full-atom values): 6015 Å² total; per-residue (Å²): 136,82,89,84,82,86,81,76,88,76,94,73,90,73,94,74,85,88,70,83,69,78,77,69,81,75,68,76,81,71,74,66,77,72,57,59,63,56,50,54,52,53,50,50,50,53,50,51,52,51,50,50,51,51,50,51,51,56,47,50,55,53,48,51,57,51,49,53,51,54,52,41,60,75,53,62,90,64,86,87,84,75,80,73,70,79,74,79,113

pLDDT: mean 74.0, std 17.24, range [42.66, 96.0]

Foldseek 3Di:
DDDDDDDDDDPDDDDDPPPPPPPPVVPPPPVVVPPVVVVVVVVVVVVVVVVVVVVVVVVVVVVVVVVVVVVCVVVPPHDDDDPPPVVVD

Secondary structure (DSSP, 8-state):
------------------------TT----TTTTHHHHHHHHHHHHHHHHHHHHHHHHHHHHHHHHHHHHHHHHT-S-----TTGGGG-

Radius of gyration: 38.59 Å; Cα contacts (8 Å, |Δi|>4): 4; chains: 1; bounding box: 50×32×106 Å

Sequence (89 aa):
LLDKKPKGFLIDDSDDIDDSDDIDDSGDIDDSDDIDRDLDTELELLTMMNALTKDMMLEIDRFYITLQFELAKAMSPCIIWIPNIHNLY